Protein AF-A0A3A5JLR8-F1 (afdb_monomer_lite)

Foldseek 3Di:
DAFDDAPPDDPLLLLLLVVLVVVCVVVVHFDKDALVRSCVVVVHDSVVSLVSVVVCVLLVQKDQDDCVSDDVPDDSPRIITGDPLVVCRRVRNDDPVSVVSSRPPGDRPPDDD

pLDDT: mean 83.25, std 13.54, range [36.0, 95.12]

Radius of gyration: 13.81 Å; chains: 1; bounding box: 38×32×34 Å

Structure (mmCIF, N/CA/C/O backbone):
data_AF-A0A3A5JLR8-F1
#
_entry.id   AF-A0A3A5JLR8-F1
#
loop_
_atom_site.group_PDB
_atom_site.id
_atom_site.type_symbol
_atom_site.label_atom_id
_atom_site.label_alt_id
_atom_site.label_comp_id
_atom_site.label_asym_id
_atom_site.label_entity_id
_atom_site.label_seq_id
_atom_site.pdbx_PDB_ins_code
_atom_site.Cartn_x
_atom_site.Cartn_y
_atom_site.Cartn_z
_atom_site.occupancy
_atom_site.B_iso_or_equiv
_atom_site.auth_seq_id
_atom_site.auth_comp_id
_atom_site.auth_asym_id
_atom_site.auth_atom_id
_atom_site.pdbx_PDB_model_num
ATOM 1 N N . MET A 1 1 ? -9.526 -14.388 4.588 1.00 58.19 1 MET A N 1
ATOM 2 C CA . MET A 1 1 ? -10.606 -13.450 4.973 1.00 58.19 1 MET A CA 1
ATOM 3 C C . MET A 1 1 ? -10.564 -12.312 3.960 1.00 58.19 1 MET A C 1
ATOM 5 O O . MET A 1 1 ? -9.491 -12.098 3.418 1.00 58.19 1 MET A O 1
ATOM 9 N N . ALA A 1 2 ? -11.679 -11.672 3.600 1.00 69.56 2 ALA A N 1
ATOM 10 C CA . ALA A 1 2 ? -11.619 -10.506 2.707 1.00 69.56 2 ALA A CA 1
ATOM 11 C C . ALA A 1 2 ? -11.292 -9.247 3.532 1.00 69.56 2 ALA A C 1
ATOM 13 O O . ALA A 1 2 ? -11.745 -9.187 4.680 1.00 69.56 2 ALA A O 1
ATOM 14 N N . PRO A 1 3 ? -10.541 -8.271 2.986 1.00 79.75 3 PRO A N 1
ATOM 15 C CA . PRO A 1 3 ? -10.214 -7.047 3.707 1.00 79.75 3 PRO A CA 1
ATOM 16 C C . PRO A 1 3 ? -11.477 -6.256 4.065 1.00 79.75 3 PRO A C 1
ATOM 18 O O . PRO A 1 3 ? -12.503 -6.343 3.381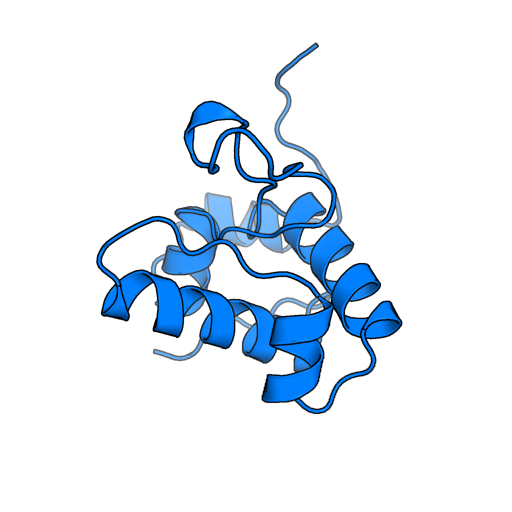 1.00 79.75 3 PRO A O 1
ATOM 21 N N . LEU A 1 4 ? -11.398 -5.478 5.147 1.00 79.56 4 LEU A N 1
ATOM 22 C CA . LEU A 1 4 ? -12.515 -4.656 5.607 1.00 79.56 4 LEU A CA 1
ATOM 23 C C . LEU A 1 4 ? -12.852 -3.573 4.564 1.00 79.56 4 LEU A C 1
ATOM 25 O O . LEU A 1 4 ? -11.939 -2.924 4.038 1.00 79.56 4 LEU A O 1
ATOM 29 N N . PRO A 1 5 ? -14.143 -3.350 4.258 1.00 82.81 5 PRO A N 1
ATOM 30 C CA . PRO A 1 5 ? -14.543 -2.274 3.363 1.00 82.81 5 PRO A CA 1
ATOM 31 C C . PRO A 1 5 ? -14.299 -0.923 4.046 1.00 82.81 5 PRO A C 1
ATOM 33 O O . PRO A 1 5 ? -14.836 -0.665 5.120 1.00 82.81 5 PRO A O 1
ATOM 36 N N . LEU A 1 6 ? -13.494 -0.069 3.413 1.00 87.94 6 LEU A N 1
ATOM 37 C CA . LEU A 1 6 ? -13.250 1.309 3.841 1.00 87.94 6 LEU A CA 1
ATOM 38 C C . LEU A 1 6 ? -13.909 2.264 2.844 1.00 87.94 6 LEU A C 1
ATOM 40 O O . LEU A 1 6 ? -13.716 2.121 1.639 1.00 87.94 6 LEU A O 1
ATOM 44 N N . ASP A 1 7 ? -14.649 3.257 3.336 1.00 87.50 7 ASP A N 1
ATOM 45 C CA . ASP A 1 7 ? -15.496 4.131 2.504 1.00 87.50 7 ASP A CA 1
ATOM 46 C C . ASP A 1 7 ? -14.722 4.948 1.456 1.00 87.50 7 ASP A C 1
ATOM 48 O O . ASP A 1 7 ? -15.270 5.341 0.425 1.00 87.50 7 ASP A O 1
ATOM 52 N N . TRP A 1 8 ? -13.441 5.220 1.708 1.00 89.00 8 TRP A N 1
ATOM 53 C CA . TRP A 1 8 ? -12.565 5.949 0.789 1.00 89.00 8 TRP A CA 1
ATOM 54 C C . TRP A 1 8 ? -11.827 5.032 -0.201 1.00 89.00 8 TRP A C 1
ATOM 56 O O . TRP A 1 8 ? -11.263 5.522 -1.192 1.00 89.00 8 TRP A O 1
ATOM 66 N N . MET A 1 9 ? -11.804 3.721 0.063 1.00 91.31 9 MET A N 1
ATOM 67 C CA . MET A 1 9 ? -11.115 2.757 -0.785 1.00 91.31 9 MET A CA 1
ATOM 68 C C . MET A 1 9 ? -11.941 2.421 -2.016 1.00 91.31 9 MET A C 1
ATOM 70 O O . MET A 1 9 ? -13.134 2.125 -1.980 1.00 91.31 9 MET A O 1
ATOM 74 N N . MET A 1 10 ? -11.247 2.415 -3.140 1.00 91.94 10 MET A N 1
ATOM 75 C CA . MET A 1 10 ? -11.749 1.968 -4.421 1.00 91.94 10 MET A CA 1
ATOM 76 C C . MET A 1 10 ? -11.360 0.504 -4.617 1.00 91.94 10 MET A C 1
ATOM 78 O O . MET A 1 10 ? -10.329 0.050 -4.124 1.00 91.94 10 MET A O 1
ATOM 82 N N . HIS A 1 11 ? -12.110 -0.222 -5.449 1.00 89.31 11 HIS A N 1
ATOM 83 C CA . HIS A 1 11 ? -11.725 -1.583 -5.849 1.00 89.31 11 HIS A CA 1
ATOM 84 C C . HIS A 1 11 ? -10.282 -1.644 -6.376 1.00 89.31 11 HIS A C 1
ATOM 86 O O . HIS A 1 11 ? -9.551 -2.580 -6.069 1.00 89.31 11 HIS A O 1
ATOM 92 N N . ALA A 1 12 ? -9.861 -0.620 -7.127 1.00 91.25 12 ALA A N 1
ATOM 93 C CA . ALA A 1 12 ? -8.507 -0.510 -7.657 1.00 91.25 12 ALA A CA 1
ATOM 94 C C . ALA A 1 12 ? -7.424 -0.544 -6.567 1.00 91.25 12 ALA A C 1
ATOM 96 O O . ALA A 1 12 ? -6.358 -1.099 -6.803 1.00 91.25 12 ALA A O 1
ATOM 97 N N . ASP A 1 13 ? -7.694 -0.003 -5.379 1.00 93.81 13 ASP A N 1
ATOM 98 C CA . ASP A 1 13 ? -6.722 0.037 -4.285 1.00 93.81 13 ASP A CA 1
ATOM 99 C C . ASP A 1 13 ? -6.436 -1.356 -3.740 1.00 93.81 13 ASP A C 1
ATOM 101 O O . ASP A 1 13 ? -5.283 -1.705 -3.514 1.00 93.81 13 ASP A O 1
ATOM 105 N N . ILE A 1 14 ? -7.482 -2.172 -3.598 1.00 92.19 14 ILE A N 1
ATOM 106 C CA . ILE A 1 14 ? -7.368 -3.563 -3.155 1.00 92.19 14 ILE A CA 1
ATOM 107 C C . ILE A 1 14 ? -6.547 -4.363 -4.173 1.00 92.19 14 ILE A C 1
ATOM 109 O O . ILE A 1 14 ? -5.673 -5.132 -3.788 1.00 92.19 14 ILE A O 1
ATOM 113 N N . TYR A 1 15 ? -6.776 -4.150 -5.475 1.00 91.25 15 TYR A N 1
ATOM 114 C CA . TYR A 1 15 ? -5.970 -4.780 -6.527 1.00 91.25 15 TYR A CA 1
ATOM 115 C C . TYR A 1 15 ? -4.503 -4.342 -6.489 1.00 91.25 15 TYR A C 1
ATOM 117 O O . TYR A 1 15 ? -3.622 -5.179 -6.656 1.00 91.25 15 TYR A O 1
ATOM 125 N N . ILE A 1 16 ? -4.234 -3.053 -6.265 1.00 92.88 16 ILE A N 1
ATOM 126 C CA . ILE A 1 16 ? -2.869 -2.526 -6.146 1.00 92.88 16 ILE A CA 1
ATOM 127 C C . ILE A 1 16 ? -2.161 -3.150 -4.936 1.00 92.88 16 ILE A C 1
ATOM 129 O O . ILE A 1 16 ? -1.044 -3.637 -5.086 1.00 92.88 16 ILE A O 1
ATOM 133 N N . LEU A 1 17 ? -2.810 -3.167 -3.766 1.00 93.06 17 LEU A N 1
ATOM 134 C CA . LEU A 1 17 ? -2.254 -3.736 -2.536 1.00 93.06 17 LEU A CA 1
ATOM 135 C C . LEU A 1 17 ? -1.988 -5.237 -2.672 1.00 93.06 17 LEU A C 1
ATOM 137 O O . LEU A 1 17 ? -0.873 -5.666 -2.399 1.00 93.06 17 LEU A O 1
ATOM 141 N N . ASN A 1 18 ? -2.973 -6.014 -3.140 1.00 91.44 18 ASN A N 1
ATOM 142 C CA . ASN A 1 18 ? -2.807 -7.454 -3.354 1.00 91.44 18 ASN A CA 1
ATOM 143 C C . ASN A 1 18 ? -1.654 -7.744 -4.310 1.00 91.44 18 ASN A C 1
ATOM 145 O O . ASN A 1 18 ? -0.842 -8.612 -4.031 1.00 91.44 18 ASN A O 1
ATOM 149 N N . HIS A 1 19 ? -1.547 -6.993 -5.408 1.00 90.94 19 HIS A N 1
ATOM 150 C CA . HIS A 1 19 ? -0.482 -7.225 -6.372 1.00 90.94 19 HIS A CA 1
ATOM 151 C C . HIS A 1 19 ? 0.906 -6.965 -5.771 1.00 90.94 19 HIS A C 1
ATOM 153 O O . HIS A 1 19 ? 1.816 -7.754 -5.989 1.00 90.94 19 HIS A O 1
ATOM 159 N N . ILE A 1 20 ? 1.080 -5.895 -4.989 1.00 89.81 20 ILE A N 1
ATOM 160 C CA . ILE A 1 20 ? 2.361 -5.641 -4.311 1.00 89.81 20 ILE A CA 1
ATOM 161 C C . ILE A 1 20 ? 2.649 -6.750 -3.284 1.00 89.81 20 ILE A C 1
ATOM 163 O O . ILE A 1 20 ? 3.753 -7.285 -3.281 1.00 89.81 20 ILE A O 1
ATOM 167 N N . ALA A 1 21 ? 1.658 -7.139 -2.472 1.00 89.06 21 ALA A N 1
ATOM 168 C CA . ALA A 1 21 ? 1.802 -8.171 -1.441 1.00 89.06 21 ALA A CA 1
ATOM 169 C C . ALA A 1 21 ? 2.147 -9.557 -2.010 1.00 89.06 21 ALA A C 1
ATOM 171 O O . ALA A 1 21 ? 3.029 -10.233 -1.494 1.00 89.06 21 ALA A O 1
ATOM 172 N N . GLU A 1 22 ? 1.485 -9.967 -3.096 1.00 86.69 22 GLU A N 1
ATOM 173 C CA . GLU A 1 22 ? 1.757 -11.241 -3.771 1.00 86.69 22 GLU A CA 1
ATOM 174 C C . GLU A 1 22 ? 3.212 -11.324 -4.237 1.00 86.69 22 GLU A C 1
ATOM 176 O O . GLU A 1 22 ? 3.844 -12.370 -4.118 1.00 86.69 22 GLU A O 1
ATOM 181 N N . HIS A 1 23 ? 3.762 -10.226 -4.758 1.00 80.06 23 HIS A N 1
ATOM 182 C CA . HIS A 1 23 ? 5.158 -10.204 -5.171 1.00 80.06 23 HIS A CA 1
ATOM 183 C C . HIS A 1 23 ? 6.126 -10.195 -3.976 1.00 80.06 23 HIS A C 1
ATOM 185 O O . HIS A 1 23 ? 7.132 -10.902 -4.027 1.00 80.06 23 HIS A O 1
ATOM 191 N N . ASP A 1 24 ? 5.796 -9.465 -2.907 1.00 78.88 24 ASP A N 1
ATOM 192 C CA . ASP A 1 24 ? 6.552 -9.405 -1.645 1.00 78.88 24 ASP A CA 1
ATOM 193 C C . ASP A 1 24 ? 6.754 -10.798 -1.013 1.00 78.88 24 ASP A C 1
ATOM 195 O O . ASP A 1 24 ? 7.872 -11.206 -0.691 1.00 78.88 24 ASP A O 1
ATOM 199 N N . GLU A 1 25 ? 5.680 -11.591 -0.926 1.00 66.62 25 GLU A N 1
ATOM 200 C CA . GLU A 1 25 ? 5.714 -12.944 -0.355 1.00 66.62 25 GLU A CA 1
ATOM 201 C C . GLU A 1 25 ? 6.504 -13.946 -1.215 1.00 66.62 25 GLU A C 1
ATOM 203 O O . GLU A 1 25 ? 7.148 -14.859 -0.686 1.00 66.62 25 GLU A O 1
ATOM 208 N N . ILE A 1 26 ? 6.452 -13.800 -2.544 1.00 60.38 26 ILE A N 1
ATOM 209 C CA . ILE A 1 26 ? 7.094 -14.727 -3.486 1.00 60.38 26 ILE A CA 1
ATOM 210 C C . ILE A 1 26 ? 8.614 -14.537 -3.508 1.00 60.38 26 ILE A C 1
ATOM 212 O O . ILE A 1 26 ? 9.347 -15.526 -3.581 1.00 60.38 26 ILE A O 1
ATOM 216 N N . GLU A 1 27 ? 9.096 -13.295 -3.452 1.00 62.16 27 GLU A N 1
ATOM 217 C CA . GLU A 1 27 ? 10.525 -12.993 -3.605 1.00 62.16 27 GLU A CA 1
ATOM 218 C C . GLU A 1 27 ? 11.296 -12.909 -2.273 1.00 62.16 27 GLU A C 1
ATOM 220 O O . GLU A 1 27 ? 12.514 -12.742 -2.292 1.00 62.16 27 GLU A O 1
ATOM 225 N N . GLN A 1 28 ? 10.631 -13.131 -1.128 1.00 57.75 28 GLN A N 1
ATOM 226 C CA . GLN A 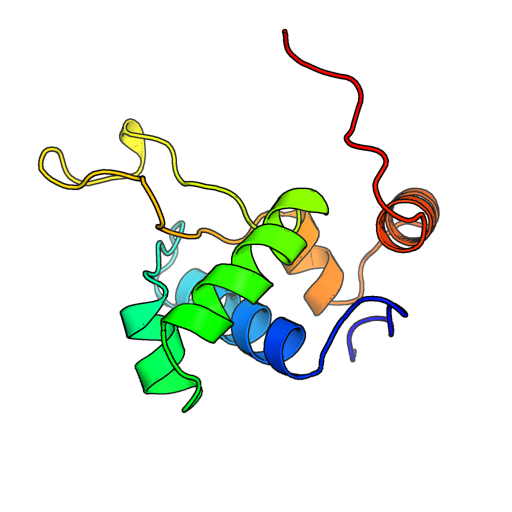1 28 ? 11.236 -13.123 0.218 1.00 57.75 28 GLN A CA 1
ATOM 227 C C . GLN A 1 28 ? 12.028 -11.836 0.528 1.00 57.75 28 GLN A C 1
ATOM 229 O O . GLN A 1 28 ? 13.111 -11.888 1.118 1.00 57.75 28 GLN A O 1
ATOM 234 N N . GLY A 1 29 ? 11.488 -10.682 0.141 1.00 57.38 29 GLY A N 1
ATOM 235 C CA . GLY A 1 29 ? 12.056 -9.363 0.418 1.00 57.38 29 GLY A CA 1
ATOM 236 C C . GLY A 1 29 ? 11.093 -8.249 0.017 1.00 57.38 29 GLY A C 1
ATOM 237 O O . GLY A 1 29 ? 10.188 -8.512 -0.770 1.00 57.38 29 GLY A O 1
ATOM 238 N N . ASP A 1 30 ? 11.314 -7.038 0.549 1.00 64.31 30 ASP A N 1
ATOM 239 C CA . ASP A 1 30 ? 10.509 -5.838 0.277 1.00 64.31 30 ASP A CA 1
ATOM 240 C C . ASP A 1 30 ? 10.432 -5.573 -1.233 1.00 64.31 30 ASP A C 1
ATOM 242 O O . ASP A 1 30 ? 11.338 -4.989 -1.839 1.00 64.31 30 ASP A O 1
ATOM 246 N N . ILE A 1 31 ? 9.353 -6.027 -1.871 1.00 72.31 31 ILE A N 1
ATOM 247 C CA . ILE A 1 31 ? 9.185 -5.832 -3.305 1.00 72.31 31 ILE A CA 1
ATOM 248 C C . ILE A 1 31 ? 8.737 -4.410 -3.577 1.00 72.31 31 ILE A C 1
ATOM 250 O O . ILE A 1 31 ? 7.658 -3.943 -3.204 1.00 72.31 31 ILE A O 1
ATOM 254 N N . ILE A 1 32 ? 9.587 -3.746 -4.345 1.00 79.94 32 ILE A N 1
ATOM 255 C CA . ILE A 1 32 ? 9.426 -2.364 -4.726 1.00 79.94 32 ILE A CA 1
ATOM 256 C C . ILE A 1 32 ? 8.890 -2.299 -6.156 1.00 79.94 32 ILE A C 1
ATOM 258 O O . ILE A 1 32 ? 9.598 -2.576 -7.127 1.00 79.94 32 ILE A O 1
ATOM 262 N N . LEU A 1 33 ? 7.632 -1.879 -6.309 1.00 84.81 33 LEU A N 1
ATOM 263 C CA . LEU A 1 33 ? 6.990 -1.760 -7.620 1.00 84.81 33 LEU A CA 1
ATOM 264 C C . LEU A 1 33 ? 6.796 -0.309 -8.053 1.00 84.81 33 LEU A C 1
ATOM 266 O O . LEU A 1 33 ? 6.492 0.591 -7.270 1.00 84.81 33 LEU A O 1
ATOM 270 N N . SER A 1 34 ? 6.905 -0.090 -9.364 1.00 87.50 34 SER A N 1
ATOM 271 C CA . SER A 1 34 ? 6.561 1.185 -9.990 1.00 87.50 34 SER A CA 1
ATOM 272 C C . SER A 1 34 ? 5.079 1.222 -10.406 1.00 87.50 34 SER A C 1
ATOM 274 O O . SER A 1 34 ? 4.513 0.188 -10.771 1.00 87.50 3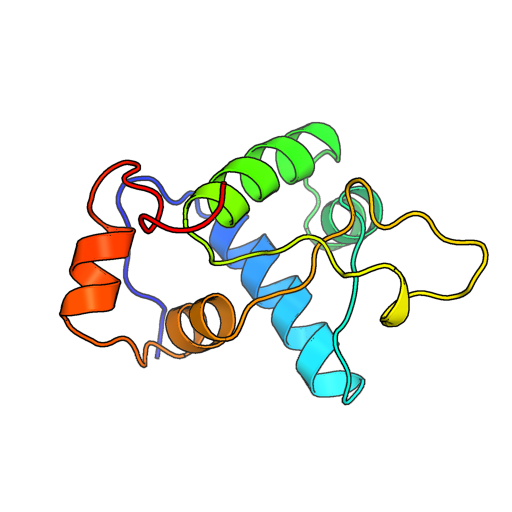4 SER A O 1
ATOM 276 N N . PRO A 1 35 ? 4.439 2.406 -10.500 1.00 88.69 35 PRO A N 1
ATOM 277 C CA . PRO A 1 35 ? 3.065 2.530 -10.992 1.00 88.69 35 PRO A CA 1
ATOM 278 C C . PRO A 1 35 ? 2.896 2.045 -12.433 1.00 88.69 35 PRO A C 1
ATOM 280 O O . PRO A 1 35 ? 1.788 1.730 -12.858 1.00 88.69 35 PRO A O 1
ATOM 283 N N . GLN A 1 36 ? 3.985 2.017 -13.207 1.00 89.25 36 GLN A N 1
ATOM 284 C CA . GLN A 1 36 ? 3.979 1.474 -14.560 1.00 89.25 36 GLN A CA 1
ATOM 285 C C . GLN A 1 36 ? 3.878 -0.052 -14.538 1.00 89.25 36 GLN A C 1
ATOM 287 O O . GLN A 1 36 ? 3.059 -0.599 -15.273 1.00 89.25 36 GLN A O 1
ATOM 292 N N . THR A 1 37 ? 4.654 -0.716 -13.679 1.00 89.12 37 THR A N 1
ATOM 293 C CA . THR A 1 37 ? 4.610 -2.174 -13.492 1.00 89.12 37 THR A CA 1
ATOM 294 C C . THR A 1 37 ? 3.225 -2.609 -13.023 1.00 89.12 37 THR A C 1
ATOM 296 O O . THR A 1 37 ? 2.586 -3.439 -13.663 1.00 89.12 37 THR A O 1
ATOM 299 N N . ILE A 1 38 ? 2.702 -1.951 -11.985 1.00 88.31 38 ILE A N 1
ATOM 300 C CA . ILE A 1 38 ? 1.369 -2.247 -11.450 1.00 88.31 38 ILE A CA 1
ATOM 301 C C . ILE A 1 38 ? 0.279 -1.952 -12.485 1.00 88.31 38 ILE A C 1
ATOM 303 O O . ILE A 1 38 ? -0.651 -2.737 -12.647 1.00 88.31 38 ILE A O 1
ATOM 307 N N . GLY A 1 39 ? 0.378 -0.842 -13.222 1.00 89.69 39 GLY A N 1
ATOM 308 C CA . GLY A 1 39 ? -0.582 -0.516 -14.279 1.00 89.69 39 GLY A CA 1
ATOM 309 C C . GLY A 1 39 ? -0.621 -1.564 -15.394 1.00 89.69 39 GLY A C 1
ATOM 310 O O . GLY A 1 39 ? -1.698 -1.904 -15.879 1.00 89.69 39 GLY A O 1
ATOM 311 N N . ALA A 1 40 ? 0.535 -2.125 -15.761 1.00 89.38 40 ALA A N 1
ATOM 312 C CA . ALA A 1 40 ? 0.616 -3.205 -16.742 1.00 89.38 40 ALA A CA 1
ATO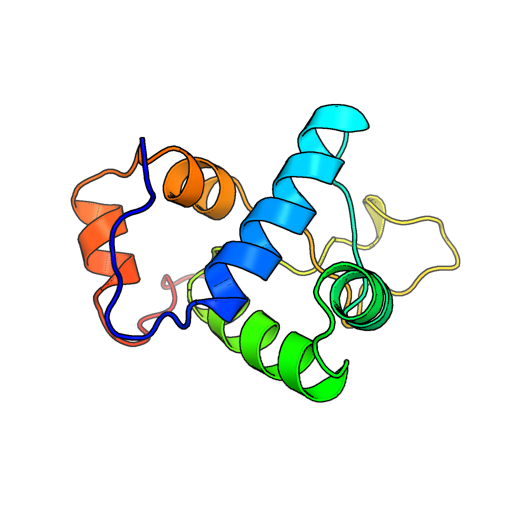M 313 C C . ALA A 1 40 ? -0.057 -4.498 -16.248 1.00 89.38 40 ALA A C 1
ATOM 315 O O . ALA A 1 40 ? -0.735 -5.156 -17.034 1.00 89.38 40 ALA A O 1
ATOM 316 N N . ALA A 1 41 ? 0.083 -4.831 -14.962 1.00 86.06 41 ALA A N 1
ATOM 317 C CA . ALA A 1 41 ? -0.524 -6.024 -14.370 1.00 86.06 41 ALA A CA 1
ATOM 318 C C . ALA A 1 41 ? -2.035 -5.876 -14.112 1.00 86.06 41 ALA A C 1
ATOM 320 O O . ALA A 1 41 ? -2.811 -6.795 -14.353 1.00 86.06 41 ALA A O 1
ATOM 321 N N . THR A 1 42 ? -2.467 -4.701 -13.652 1.00 85.56 42 THR A N 1
ATOM 322 C CA . THR A 1 42 ? -3.863 -4.427 -13.259 1.00 85.56 42 THR A CA 1
ATOM 323 C C . THR A 1 42 ? -4.738 -3.918 -14.409 1.00 85.56 42 THR A C 1
ATOM 325 O O . THR A 1 42 ? -5.957 -3.831 -14.273 1.00 85.56 42 THR A O 1
ATOM 328 N N . GLY A 1 43 ? -4.141 -3.537 -15.543 1.00 89.31 43 GLY A N 1
ATOM 329 C CA . GLY A 1 43 ? -4.838 -2.900 -16.665 1.00 89.31 43 GLY A CA 1
ATOM 330 C C . GLY A 1 43 ? -5.189 -1.424 -16.432 1.00 89.31 43 GLY A C 1
ATOM 331 O O . GLY A 1 43 ? -5.795 -0.783 -17.297 1.00 89.31 43 GLY A O 1
ATOM 332 N N . TYR A 1 44 ? -4.805 -0.851 -15.289 1.00 91.69 44 TYR A N 1
ATOM 333 C CA . TYR A 1 44 ? -5.012 0.561 -14.994 1.00 91.69 44 TYR A CA 1
ATOM 334 C C . TYR A 1 44 ? -3.956 1.455 -15.647 1.00 91.69 44 TYR A C 1
ATOM 336 O O . TYR A 1 44 ? -2.792 1.102 -15.832 1.00 91.69 44 TYR A O 1
ATOM 344 N N . ARG A 1 45 ? -4.343 2.698 -15.953 1.00 94.00 45 ARG A N 1
ATOM 345 C CA . ARG A 1 45 ? -3.387 3.708 -16.423 1.00 94.00 45 ARG A CA 1
ATOM 346 C C . ARG A 1 45 ? -2.399 4.042 -15.307 1.00 94.00 45 ARG A C 1
ATOM 348 O O . ARG A 1 45 ? -2.817 4.304 -14.183 1.00 94.00 45 ARG A O 1
ATOM 355 N N . ARG A 1 46 ? -1.113 4.181 -15.648 1.00 93.94 46 ARG A N 1
ATOM 356 C CA . ARG A 1 46 ? -0.045 4.606 -14.719 1.00 93.94 46 ARG A CA 1
ATOM 357 C C . ARG A 1 46 ? -0.443 5.814 -13.861 1.00 93.94 46 ARG A C 1
ATOM 359 O O . ARG A 1 46 ? -0.183 5.824 -12.665 1.00 93.94 46 ARG A O 1
ATOM 366 N N . SER A 1 47 ? -1.045 6.843 -14.465 1.00 93.75 47 SER A N 1
ATOM 367 C CA . SER A 1 47 ? -1.448 8.061 -13.748 1.00 93.75 47 SER A CA 1
ATOM 368 C C . SER A 1 47 ? -2.505 7.787 -12.679 1.00 93.75 47 SER A C 1
ATOM 370 O O . SER A 1 47 ? -2.436 8.376 -11.608 1.00 93.75 47 SER A O 1
ATOM 372 N N . TYR A 1 48 ? -3.434 6.873 -12.963 1.00 94.44 48 TYR A N 1
ATOM 373 C CA . TYR A 1 48 ? -4.474 6.462 -12.027 1.00 94.44 48 TYR A CA 1
ATOM 374 C C . TYR A 1 48 ? -3.891 5.620 -10.889 1.00 94.44 48 TYR A C 1
ATOM 376 O O . TYR A 1 48 ? -4.165 5.894 -9.728 1.00 94.44 48 TYR A O 1
ATOM 384 N N . VAL A 1 49 ? -2.998 4.674 -11.199 1.00 94.19 49 VAL A N 1
ATOM 385 C CA . VAL A 1 49 ? -2.271 3.911 -10.170 1.00 94.19 49 VAL A CA 1
ATOM 386 C C . VAL A 1 49 ? -1.478 4.846 -9.258 1.00 94.19 49 VAL A C 1
ATOM 388 O O . VAL A 1 49 ? -1.549 4.723 -8.044 1.00 94.19 49 VAL A O 1
ATOM 391 N N . ALA A 1 50 ? -0.766 5.825 -9.822 1.00 93.19 50 ALA A N 1
ATOM 392 C CA . ALA A 1 50 ? -0.001 6.791 -9.036 1.00 93.19 50 ALA A CA 1
ATOM 393 C C . ALA A 1 50 ? -0.891 7.682 -8.152 1.00 93.19 50 ALA A C 1
ATOM 395 O O . ALA A 1 50 ? -0.481 8.067 -7.063 1.00 93.19 50 ALA A O 1
ATOM 396 N N . GLU A 1 51 ? -2.092 8.035 -8.610 1.00 94.56 51 GLU A N 1
ATOM 397 C CA . GLU A 1 51 ? -3.079 8.759 -7.806 1.00 94.56 51 GLU A CA 1
ATOM 398 C C . GLU A 1 51 ? -3.563 7.913 -6.626 1.00 94.56 51 GLU A C 1
ATOM 400 O O . GLU A 1 51 ? -3.478 8.355 -5.483 1.00 94.56 51 GLU A O 1
ATOM 405 N N . ARG A 1 52 ? -3.984 6.675 -6.892 1.00 95.12 52 ARG A N 1
ATOM 406 C CA . ARG A 1 52 ? -4.447 5.739 -5.862 1.00 95.12 52 ARG A CA 1
ATOM 407 C C . ARG A 1 52 ? -3.361 5.385 -4.851 1.00 95.12 52 ARG A C 1
ATOM 409 O O . ARG A 1 52 ? -3.606 5.400 -3.650 1.00 95.12 52 ARG A O 1
ATOM 416 N N . ALA A 1 53 ? -2.132 5.184 -5.316 1.00 92.94 53 ALA A N 1
ATOM 417 C CA . ALA A 1 53 ? -0.983 4.933 -4.459 1.00 92.94 53 ALA A CA 1
ATOM 418 C C . ALA A 1 53 ? -0.697 6.080 -3.481 1.00 92.94 53 ALA A C 1
ATOM 420 O O . ALA A 1 53 ? -0.274 5.825 -2.359 1.00 92.94 53 ALA A O 1
ATOM 421 N N . ARG A 1 54 ? -0.931 7.343 -3.870 1.00 92.25 54 ARG A N 1
ATOM 422 C CA . ARG A 1 54 ? -0.793 8.477 -2.938 1.00 92.25 54 ARG A CA 1
ATOM 423 C C . ARG A 1 54 ? -1.819 8.415 -1.818 1.00 92.25 54 ARG A C 1
ATOM 425 O O . ARG A 1 54 ? -1.465 8.695 -0.679 1.00 92.25 54 ARG A O 1
ATOM 432 N N . GLU A 1 55 ? -3.055 8.037 -2.132 1.00 93.12 55 GLU A N 1
ATOM 433 C CA . GLU A 1 55 ? -4.086 7.867 -1.107 1.00 93.12 55 GLU A CA 1
ATOM 434 C C . GLU A 1 55 ? -3.720 6.707 -0.172 1.00 93.12 55 GLU A C 1
ATOM 436 O O . GLU A 1 55 ? -3.679 6.884 1.039 1.00 93.12 55 GLU A O 1
ATOM 441 N N . LEU A 1 56 ? -3.314 5.558 -0.717 1.00 93.50 56 LEU A N 1
ATOM 442 C CA . LEU A 1 56 ? -2.833 4.420 0.076 1.00 93.50 56 LEU A CA 1
ATOM 443 C C . LEU A 1 56 ? -1.641 4.775 0.987 1.00 93.50 56 LEU A C 1
ATOM 445 O O . LEU A 1 56 ? -1.605 4.355 2.143 1.00 93.50 56 LEU A O 1
ATOM 449 N N . LYS A 1 57 ? -0.691 5.583 0.494 1.00 92.69 57 LYS A N 1
ATOM 450 C CA . LYS A 1 57 ? 0.437 6.106 1.287 1.00 92.69 57 LYS A CA 1
ATOM 451 C C . LYS A 1 57 ? -0.028 7.024 2.416 1.00 92.69 57 LYS A C 1
ATOM 453 O O . LYS A 1 57 ? 0.459 6.909 3.534 1.00 92.69 57 LYS A O 1
ATOM 458 N N . LYS A 1 58 ? -1.002 7.900 2.156 1.00 91.75 58 LYS A N 1
ATOM 459 C CA . LYS A 1 58 ? -1.574 8.806 3.166 1.00 91.75 58 LYS A CA 1
ATOM 460 C C . LYS A 1 58 ? -2.177 8.050 4.355 1.00 91.75 58 LYS A C 1
ATOM 462 O O . LYS A 1 58 ? -2.108 8.537 5.479 1.00 91.75 58 LYS A O 1
ATOM 467 N N . HIS A 1 59 ? -2.722 6.861 4.110 1.00 91.94 59 HIS A N 1
ATOM 468 C CA . HIS A 1 59 ? -3.269 5.976 5.144 1.00 91.94 59 HIS A CA 1
ATOM 469 C C . HIS A 1 59 ? -2.246 4.980 5.712 1.00 91.94 59 HIS A C 1
ATOM 471 O O . HIS A 1 59 ? -2.584 4.169 6.569 1.00 91.94 59 HIS A O 1
ATOM 477 N N . GLY A 1 60 ? -0.985 5.043 5.275 1.00 92.69 60 GLY A N 1
ATOM 478 C CA . GLY A 1 60 ? 0.099 4.198 5.779 1.00 92.69 60 GLY A CA 1
ATOM 479 C C . GLY A 1 60 ? 0.055 2.743 5.308 1.00 92.69 60 GLY A C 1
ATOM 480 O O . GLY A 1 60 ? 0.757 1.910 5.875 1.00 92.69 60 GLY A O 1
ATOM 481 N N . LEU A 1 61 ? -0.748 2.418 4.290 1.00 93.75 61 LEU A N 1
ATOM 482 C CA . LEU A 1 61 ? -0.828 1.067 3.711 1.00 93.75 61 LEU A CA 1
ATOM 483 C C . LEU A 1 61 ? 0.303 0.796 2.710 1.00 93.75 61 LEU A C 1
ATOM 485 O O . LEU A 1 61 ? 0.686 -0.351 2.494 1.00 93.75 61 LEU A O 1
ATOM 489 N N . LEU A 1 62 ? 0.845 1.861 2.118 1.00 93.75 62 LEU A N 1
ATOM 490 C CA . LEU A 1 62 ? 2.033 1.841 1.271 1.00 93.75 62 LEU A CA 1
ATOM 491 C C . LEU A 1 62 ? 3.071 2.826 1.809 1.00 93.75 62 LEU A C 1
ATOM 493 O O . LEU A 1 62 ? 2.719 3.821 2.443 1.00 93.75 62 LEU A O 1
ATOM 497 N N . ARG A 1 63 ? 4.338 2.591 1.478 1.00 92.44 63 ARG A N 1
ATOM 498 C CA . ARG A 1 63 ? 5.453 3.509 1.737 1.00 92.44 63 ARG A CA 1
ATOM 499 C C . ARG A 1 63 ? 6.298 3.717 0.485 1.00 92.44 63 AR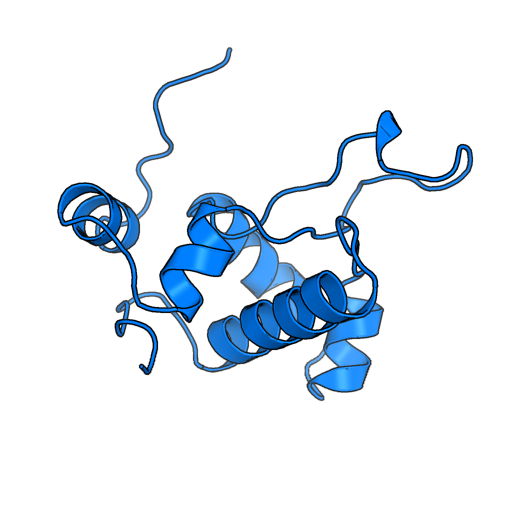G A C 1
ATOM 501 O O . ARG A 1 63 ? 6.169 2.985 -0.500 1.00 92.44 63 ARG A O 1
ATOM 508 N N . GLU A 1 64 ? 7.104 4.772 0.495 1.00 89.69 64 GLU A N 1
ATOM 509 C CA . GLU A 1 64 ? 8.272 4.822 -0.388 1.00 89.69 64 GLU A CA 1
ATOM 510 C C . GLU A 1 64 ? 9.367 3.974 0.256 1.00 89.69 64 GLU A C 1
ATOM 512 O O . GLU A 1 64 ? 9.480 4.007 1.482 1.00 89.69 64 GLU A O 1
ATOM 517 N N . PRO A 1 65 ? 10.084 3.163 -0.530 1.00 86.38 65 PRO A N 1
ATOM 518 C CA . PRO A 1 65 ? 11.250 2.469 -0.012 1.00 86.38 65 PRO A CA 1
ATOM 519 C C . PRO A 1 65 ? 12.358 3.464 0.324 1.00 86.38 65 PRO A C 1
ATOM 521 O O . PRO A 1 65 ? 12.427 4.544 -0.272 1.00 86.38 65 PRO A O 1
ATOM 524 N N . ASP A 1 66 ? 13.222 3.071 1.243 1.00 84.62 66 ASP A N 1
ATOM 525 C CA . ASP A 1 66 ? 14.420 3.818 1.591 1.00 84.62 66 ASP A CA 1
ATOM 526 C C . ASP A 1 66 ? 15.541 3.559 0.564 1.00 84.62 66 ASP A C 1
ATOM 528 O O . ASP A 1 66 ? 15.515 2.591 -0.205 1.00 84.62 66 ASP A O 1
ATOM 532 N N . ASP A 1 67 ? 16.528 4.459 0.501 1.00 80.06 67 ASP A N 1
ATOM 533 C CA . ASP A 1 67 ? 17.635 4.361 -0.465 1.00 80.06 67 ASP A CA 1
ATOM 534 C C . ASP A 1 67 ? 18.488 3.090 -0.255 1.00 80.06 67 ASP A C 1
ATOM 536 O O . ASP A 1 67 ? 19.094 2.590 -1.202 1.00 80.06 67 ASP A O 1
ATOM 540 N N . ASP A 1 68 ? 18.550 2.557 0.969 1.00 82.19 68 ASP A N 1
ATOM 541 C CA . ASP A 1 68 ? 19.297 1.346 1.333 1.00 82.19 68 ASP A CA 1
ATOM 542 C C . ASP A 1 68 ? 18.575 0.038 0.972 1.00 82.19 68 ASP A C 1
ATOM 544 O O . ASP A 1 68 ? 19.215 -1.013 0.890 1.00 82.19 68 ASP A O 1
ATOM 548 N N . GLU A 1 69 ? 17.276 0.103 0.677 1.00 79.38 69 GLU A N 1
ATOM 549 C CA . GLU A 1 69 ? 16.478 -1.014 0.151 1.00 79.38 69 GLU A CA 1
ATOM 550 C C . GLU A 1 69 ? 16.586 -1.134 -1.378 1.00 79.38 69 GLU A C 1
ATOM 552 O O . GLU A 1 69 ? 16.078 -2.078 -1.989 1.00 79.38 69 GLU A O 1
ATOM 557 N N . LEU A 1 70 ? 17.254 -0.169 -2.016 1.00 78.75 70 LEU A N 1
ATOM 558 C CA . LEU A 1 70 ? 17.350 -0.045 -3.461 1.00 78.75 70 LEU A CA 1
ATOM 559 C C . LEU A 1 70 ? 18.768 -0.282 -3.991 1.00 78.75 70 LEU A C 1
ATOM 561 O O . LEU A 1 70 ? 19.767 0.028 -3.339 1.00 78.75 70 LEU A O 1
ATOM 565 N N . PRO A 1 71 ? 18.898 -0.778 -5.236 1.00 78.44 71 PRO A N 1
ATOM 566 C CA . PRO A 1 71 ? 20.172 -0.739 -5.941 1.00 78.44 71 PRO A CA 1
ATOM 567 C C . PRO A 1 71 ? 20.678 0.705 -6.086 1.00 78.44 71 PRO A C 1
ATOM 569 O O . PRO A 1 71 ? 19.891 1.610 -6.350 1.00 78.44 71 PRO A O 1
ATOM 572 N N . THR A 1 72 ? 21.999 0.904 -6.018 1.00 76.88 72 THR A N 1
ATOM 573 C CA . THR A 1 72 ? 22.680 2.220 -5.950 1.00 76.88 72 THR A CA 1
ATOM 574 C C . THR A 1 72 ? 22.296 3.231 -7.045 1.00 76.88 72 THR A C 1
ATOM 576 O O . THR A 1 72 ? 22.463 4.432 -6.852 1.00 76.88 72 THR A O 1
ATOM 579 N N . ASP A 1 73 ? 21.758 2.772 -8.177 1.00 78.44 73 ASP A N 1
ATOM 580 C CA . ASP A 1 73 ? 21.383 3.610 -9.324 1.00 78.44 73 ASP A CA 1
ATOM 581 C C . ASP A 1 73 ? 19.859 3.801 -9.487 1.00 78.44 73 ASP A C 1
ATOM 583 O O . ASP A 1 73 ? 19.395 4.304 -10.515 1.00 78.44 73 ASP A O 1
ATOM 587 N N . VAL A 1 74 ? 19.055 3.390 -8.502 1.00 77.06 74 VAL A N 1
ATOM 588 C CA . VAL A 1 74 ? 17.591 3.489 -8.536 1.00 77.06 74 VAL A CA 1
ATOM 589 C C . VAL A 1 74 ? 17.120 4.532 -7.529 1.00 77.06 74 VAL A C 1
ATOM 591 O O . VAL A 1 74 ? 17.426 4.456 -6.350 1.00 77.06 74 VAL A O 1
ATOM 594 N N . SER A 1 75 ? 16.333 5.506 -7.990 1.00 78.50 75 SER A N 1
ATOM 595 C CA . SER A 1 75 ? 15.694 6.466 -7.088 1.00 78.50 75 SER A CA 1
ATOM 596 C C . SER A 1 75 ? 14.416 5.865 -6.485 1.00 78.50 75 SER A C 1
ATOM 598 O O . SER A 1 75 ? 13.590 5.361 -7.254 1.00 78.50 75 SER A O 1
ATOM 600 N N . PRO A 1 76 ? 14.177 6.005 -5.166 1.00 79.19 76 PRO A N 1
ATOM 601 C CA . PRO A 1 76 ? 12.948 5.538 -4.509 1.00 79.19 76 PRO A CA 1
ATOM 602 C C . PRO A 1 76 ? 11.702 6.283 -4.969 1.00 79.19 76 PRO A C 1
ATOM 604 O O . PRO A 1 76 ? 10.568 5.828 -4.792 1.00 79.19 76 PRO A O 1
ATOM 607 N N . ARG A 1 77 ? 11.892 7.448 -5.592 1.00 77.88 77 ARG A N 1
ATOM 608 C CA . ARG A 1 77 ? 10.813 8.376 -5.875 1.00 77.88 77 ARG A CA 1
ATOM 609 C C . ARG A 1 77 ? 9.769 7.760 -6.798 1.00 77.88 77 ARG A C 1
ATOM 611 O O . ARG A 1 77 ? 10.000 7.509 -7.982 1.00 77.88 77 ARG A O 1
ATOM 618 N N . GLY A 1 78 ? 8.557 7.639 -6.267 1.00 77.56 78 GLY A N 1
ATOM 619 C CA . GLY A 1 78 ? 7.422 7.088 -6.996 1.00 77.56 78 GLY A CA 1
ATOM 620 C C . GLY A 1 78 ? 7.405 5.565 -7.065 1.00 77.56 78 GLY A C 1
ATOM 621 O O . GLY A 1 78 ? 6.503 5.038 -7.712 1.00 77.56 78 GLY A O 1
ATOM 622 N N . LEU A 1 79 ? 8.332 4.878 -6.400 1.00 86.62 79 LEU A N 1
ATOM 623 C CA . LEU A 1 79 ? 8.214 3.459 -6.112 1.00 86.62 79 LEU A CA 1
ATOM 624 C C . LEU A 1 79 ? 7.303 3.235 -4.895 1.00 86.62 79 LEU A C 1
ATOM 626 O O . LEU A 1 79 ? 6.924 4.176 -4.181 1.00 86.62 79 LEU A O 1
ATOM 630 N N . MET A 1 80 ? 6.850 1.997 -4.732 1.00 88.81 80 MET A N 1
ATOM 631 C CA . MET A 1 80 ? 5.902 1.603 -3.698 1.00 88.81 80 MET A CA 1
ATOM 632 C C . MET A 1 80 ? 6.323 0.265 -3.116 1.00 88.81 80 MET A C 1
ATOM 634 O O . MET A 1 80 ? 6.468 -0.698 -3.867 1.00 88.81 80 MET A O 1
ATOM 638 N N . ALA A 1 81 ? 6.444 0.233 -1.796 1.00 90.94 81 ALA A N 1
ATOM 639 C CA . ALA A 1 81 ? 6.506 -0.984 -1.005 1.00 90.94 81 ALA A CA 1
ATOM 640 C C . ALA A 1 81 ? 5.254 -1.055 -0.124 1.00 90.94 81 ALA A C 1
ATOM 642 O O . ALA A 1 81 ? 4.697 -0.018 0.273 1.00 90.94 81 ALA A O 1
ATOM 643 N N . ILE A 1 82 ? 4.786 -2.267 0.152 1.00 93.19 82 ILE A N 1
ATOM 644 C CA . ILE A 1 82 ? 3.692 -2.483 1.097 1.00 93.19 82 ILE A CA 1
ATOM 645 C C . ILE A 1 82 ? 4.216 -2.359 2.531 1.00 93.19 82 ILE A C 1
ATOM 647 O O . ILE A 1 82 ? 5.370 -2.657 2.816 1.00 93.19 82 ILE A O 1
ATOM 651 N N . THR A 1 83 ? 3.392 -1.846 3.443 1.00 92.81 83 THR A N 1
ATOM 652 C CA . THR A 1 83 ? 3.751 -1.776 4.867 1.00 92.81 83 THR A CA 1
ATOM 653 C C . THR A 1 83 ? 3.218 -2.992 5.621 1.00 92.81 83 THR A C 1
ATOM 655 O O . THR A 1 83 ? 2.301 -3.674 5.162 1.00 92.81 83 THR A O 1
ATOM 658 N N . ASN A 1 84 ? 3.690 -3.199 6.852 1.00 91.94 84 ASN A N 1
ATOM 659 C CA . ASN A 1 84 ? 3.085 -4.178 7.764 1.00 91.94 84 ASN A CA 1
ATOM 660 C C . ASN A 1 84 ? 1.583 -3.926 7.980 1.00 91.94 84 ASN A C 1
ATOM 662 O O . ASN A 1 84 ? 0.806 -4.872 8.087 1.00 91.94 84 ASN A O 1
ATOM 666 N N . LEU A 1 85 ? 1.160 -2.656 8.018 1.00 93.25 85 LEU A N 1
ATOM 667 C CA . LEU A 1 85 ? -0.256 -2.300 8.109 1.00 93.25 85 LEU A CA 1
ATOM 668 C C . LEU A 1 85 ? -1.013 -2.691 6.832 1.00 93.25 85 LEU A C 1
ATOM 670 O O . LEU A 1 85 ? -2.127 -3.193 6.924 1.00 93.25 85 LEU A O 1
ATOM 674 N N . GLY A 1 86 ? -0.405 -2.512 5.655 1.00 93.69 86 GLY A N 1
ATOM 675 C CA . GLY A 1 86 ? -0.947 -2.969 4.373 1.00 93.69 86 GLY A CA 1
ATOM 676 C C . GLY A 1 86 ? -1.172 -4.481 4.339 1.00 93.69 86 GLY A C 1
ATOM 677 O O . GLY A 1 86 ? -2.275 -4.929 4.023 1.00 93.69 86 GLY A O 1
ATOM 678 N N . HIS A 1 87 ? -0.169 -5.261 4.748 1.00 92.88 87 HIS A N 1
ATOM 679 C CA . HIS A 1 87 ? -0.270 -6.721 4.868 1.00 92.88 87 HIS A CA 1
ATOM 680 C C . HIS A 1 87 ? -1.389 -7.148 5.823 1.00 92.88 87 HIS A C 1
ATOM 682 O O . HIS A 1 87 ? -2.222 -7.992 5.490 1.00 92.88 87 HIS A O 1
ATOM 688 N N . ARG A 1 88 ? -1.467 -6.516 6.997 1.00 92.94 88 ARG A N 1
ATOM 689 C CA . ARG A 1 88 ? -2.503 -6.807 7.999 1.00 92.94 88 ARG A CA 1
ATOM 690 C C . ARG A 1 88 ? -3.902 -6.383 7.560 1.00 92.94 88 ARG A C 1
ATOM 692 O O . ARG A 1 88 ? -4.873 -7.085 7.832 1.00 92.94 88 ARG A O 1
ATOM 699 N N . TYR A 1 89 ? -4.015 -5.281 6.823 1.00 93.44 89 TYR A N 1
ATOM 700 C CA . TYR A 1 89 ? -5.269 -4.884 6.191 1.00 93.44 89 TYR A CA 1
ATOM 701 C C . TYR A 1 89 ? -5.757 -5.960 5.210 1.00 93.44 89 TYR A C 1
ATOM 703 O O . TYR A 1 89 ? -6.922 -6.356 5.272 1.00 93.44 89 TYR A O 1
ATOM 711 N N . LEU A 1 90 ? -4.870 -6.477 4.350 1.00 93.06 90 LEU A N 1
ATOM 712 C CA . LEU A 1 90 ? -5.209 -7.526 3.380 1.00 93.06 90 LEU A CA 1
ATOM 713 C C . LEU A 1 90 ? -5.589 -8.855 4.043 1.00 93.06 90 LEU A C 1
ATOM 715 O O . LEU A 1 90 ? -6.512 -9.528 3.579 1.00 93.06 90 LEU A O 1
ATOM 719 N N . SER A 1 91 ? -4.920 -9.225 5.137 1.00 90.81 91 SER A N 1
ATOM 720 C CA . SER A 1 91 ? -5.236 -10.449 5.882 1.00 90.81 91 SER A CA 1
ATOM 721 C C . SER A 1 91 ? -6.523 -10.336 6.712 1.00 90.81 91 SER A C 1
ATOM 723 O O . SER A 1 91 ? -7.123 -11.360 7.060 1.00 90.81 91 SER A O 1
ATOM 725 N N . GLY A 1 92 ? -6.978 -9.108 6.983 1.00 90.00 92 GLY A N 1
ATOM 726 C CA . GLY A 1 92 ? -8.084 -8.807 7.890 1.00 90.00 92 GLY A CA 1
ATOM 727 C C . GLY A 1 92 ? -7.685 -8.827 9.369 1.00 90.00 92 GLY A C 1
ATOM 728 O O . GLY A 1 92 ? -8.566 -8.831 10.225 1.00 90.00 92 GLY A O 1
ATOM 729 N N . ASP A 1 93 ? -6.385 -8.844 9.672 1.00 92.12 93 ASP A N 1
ATOM 730 C CA . ASP A 1 93 ? -5.825 -8.908 11.027 1.00 92.12 93 ASP A CA 1
ATOM 731 C C . ASP A 1 93 ? -5.497 -7.509 11.574 1.00 92.12 93 ASP A C 1
ATOM 733 O O . ASP A 1 93 ? -4.350 -7.178 11.894 1.00 92.12 93 ASP A O 1
ATOM 737 N N . LEU A 1 94 ? -6.514 -6.649 11.629 1.00 90.31 94 LEU A N 1
ATOM 738 C CA . LEU A 1 94 ? -6.410 -5.283 12.145 1.00 90.31 94 LEU A CA 1
ATOM 739 C C . LEU A 1 94 ? -6.909 -5.189 13.585 1.00 90.31 94 LEU A C 1
ATOM 741 O O . LEU A 1 94 ? -7.866 -5.863 13.966 1.00 90.31 94 LEU A O 1
ATOM 745 N N . THR A 1 95 ? -6.288 -4.315 14.376 1.00 91.62 95 THR A N 1
ATOM 746 C CA . THR A 1 95 ? -6.834 -3.920 15.679 1.00 91.62 95 THR A CA 1
ATOM 747 C C . THR A 1 95 ? -7.965 -2.907 15.501 1.00 91.62 95 THR A C 1
ATOM 749 O O . THR A 1 95 ? -8.032 -2.209 14.489 1.00 91.62 95 THR A O 1
ATOM 752 N N . ASP A 1 96 ? -8.830 -2.769 16.508 1.00 89.75 96 ASP A N 1
ATOM 753 C CA . ASP A 1 96 ? -9.909 -1.770 16.485 1.00 89.75 96 ASP A CA 1
ATOM 754 C C . ASP A 1 96 ? -9.373 -0.338 16.286 1.00 89.75 96 ASP A C 1
ATOM 756 O O . ASP A 1 96 ? -9.954 0.443 15.536 1.00 89.75 96 ASP A O 1
ATOM 760 N N . GLU A 1 97 ? -8.223 -0.015 16.889 1.00 90.06 97 GLU A N 1
ATOM 761 C CA . GLU A 1 97 ? -7.545 1.280 16.726 1.00 90.06 97 GLU A CA 1
ATOM 762 C C . GLU A 1 97 ? -7.084 1.507 15.278 1.00 90.06 97 GLU A C 1
ATOM 764 O O . GLU A 1 97 ? -7.213 2.603 14.735 1.00 90.06 97 GLU A O 1
ATOM 769 N N . GLU A 1 98 ? -6.576 0.469 14.612 1.00 91.38 98 GLU A N 1
ATOM 770 C CA . GLU A 1 98 ? -6.167 0.556 13.210 1.00 91.38 98 GLU A CA 1
ATOM 771 C C . GLU A 1 98 ? -7.365 0.679 12.273 1.00 91.38 98 GLU A C 1
ATOM 773 O O . GLU A 1 98 ? -7.307 1.437 11.305 1.00 91.38 98 GLU A O 1
ATOM 778 N N . VAL A 1 99 ? -8.466 -0.016 12.570 1.00 89.56 99 VAL A N 1
ATOM 779 C CA . VAL A 1 99 ? -9.725 0.134 11.830 1.00 89.56 99 VAL A CA 1
ATOM 780 C C . VAL A 1 99 ? -10.251 1.560 11.964 1.00 89.56 99 VAL A C 1
ATOM 782 O O . VAL A 1 99 ? -10.601 2.175 10.955 1.00 89.56 99 VAL A O 1
ATOM 785 N N . GLU A 1 100 ? -10.271 2.114 13.177 1.00 88.62 100 GLU A N 1
ATOM 786 C CA . GLU A 1 100 ? -10.690 3.496 13.424 1.00 88.62 100 GLU A CA 1
ATOM 787 C C . GLU A 1 100 ? -9.777 4.491 12.698 1.00 88.62 100 GLU A C 1
ATOM 789 O O . GLU A 1 100 ? -10.253 5.401 12.013 1.00 88.62 100 GLU A O 1
ATOM 794 N N . ARG A 1 101 ? -8.460 4.277 12.751 1.00 87.62 101 ARG A N 1
ATOM 795 C CA . ARG A 1 101 ? -7.482 5.107 12.046 1.00 87.62 101 ARG A CA 1
ATOM 796 C C . ARG A 1 101 ? -7.672 5.073 10.533 1.00 87.62 101 ARG A C 1
ATOM 798 O O . ARG A 1 101 ? -7.663 6.125 9.908 1.00 87.62 101 ARG A O 1
ATOM 805 N N . LEU A 1 102 ? -7.863 3.893 9.948 1.00 88.38 102 LEU A N 1
ATOM 806 C CA . LEU A 1 102 ? -8.078 3.742 8.508 1.00 88.38 102 LEU A CA 1
ATOM 807 C C . LEU A 1 102 ? -9.453 4.260 8.067 1.00 88.38 102 LEU A C 1
ATOM 809 O O . LEU A 1 102 ? -9.616 4.650 6.914 1.00 88.38 102 LEU A O 1
ATOM 813 N N . SER A 1 103 ? -10.440 4.277 8.962 1.00 85.69 103 SER A N 1
ATOM 814 C CA . SER A 1 103 ? -11.786 4.794 8.679 1.00 85.69 103 SER A CA 1
ATOM 815 C C . SER A 1 103 ? -11.888 6.310 8.872 1.00 85.69 103 SER A C 1
ATOM 817 O O . SER A 1 103 ? -12.705 6.968 8.225 1.00 85.69 103 SER A O 1
ATOM 819 N N . SER A 1 104 ? -11.061 6.888 9.746 1.00 78.81 104 SER A N 1
ATOM 820 C CA . SER A 1 104 ? -11.004 8.331 9.963 1.00 78.81 104 SER A CA 1
ATOM 821 C C . SER A 1 104 ? -10.283 9.011 8.797 1.00 78.81 104 SER A C 1
ATOM 823 O O . SER A 1 104 ? -9.140 8.718 8.454 1.00 78.81 104 SER A O 1
ATOM 825 N N . ILE A 1 105 ? -10.984 9.924 8.127 1.00 60.62 105 ILE A N 1
ATOM 826 C CA . ILE A 1 105 ? -10.476 10.625 6.947 1.00 60.62 105 ILE A CA 1
ATOM 827 C C . ILE A 1 105 ? -9.276 11.498 7.355 1.00 60.62 105 ILE A C 1
ATOM 829 O O . ILE A 1 105 ? -9.434 12.641 7.773 1.00 60.62 105 ILE A O 1
ATOM 833 N N . GLY A 1 106 ? -8.065 10.968 7.173 1.00 55.12 106 GLY A N 1
ATOM 834 C CA . GLY A 1 106 ? -6.836 11.740 7.022 1.00 55.12 106 GLY A CA 1
ATOM 835 C C . GLY A 1 106 ? -6.271 12.399 8.276 1.00 55.12 106 GLY A C 1
ATOM 836 O O . GLY A 1 106 ? -5.898 13.570 8.196 1.00 55.12 106 GLY A O 1
ATOM 837 N N . GLN A 1 107 ? -6.112 11.667 9.379 1.00 43.69 107 GLN A N 1
ATOM 838 C CA . GLN A 1 107 ? -5.177 12.099 10.416 1.00 43.69 107 GLN A CA 1
ATOM 839 C C . GLN A 1 107 ? -3.867 11.307 10.273 1.00 43.69 107 GLN A C 1
ATOM 841 O O . GLN A 1 107 ? -3.845 10.114 10.586 1.00 43.69 107 GLN A O 1
ATOM 846 N N . PRO A 1 108 ? -2.782 11.913 9.743 1.00 48.19 108 PRO A N 1
ATOM 847 C CA . PRO A 1 108 ? -1.477 11.269 9.793 1.00 48.19 108 PRO A CA 1
ATOM 848 C C . PRO A 1 108 ? -1.129 10.972 11.260 1.00 48.19 108 PRO A C 1
ATOM 850 O O . PRO A 1 108 ? -1.564 11.713 12.152 1.00 48.19 108 PRO A O 1
ATOM 853 N N . PRO A 1 109 ? -0.367 9.902 11.540 1.00 48.50 109 PRO A N 1
ATOM 854 C CA . PRO A 1 109 ? 0.172 9.717 12.876 1.00 48.50 109 PRO A CA 1
ATOM 855 C C . PRO A 1 109 ? 1.022 10.950 13.184 1.00 48.50 109 PRO A C 1
ATOM 857 O O . PRO A 1 109 ? 1.864 11.341 12.380 1.00 48.50 109 PRO A O 1
ATOM 860 N N . ASN A 1 110 ? 0.774 11.599 14.318 1.00 50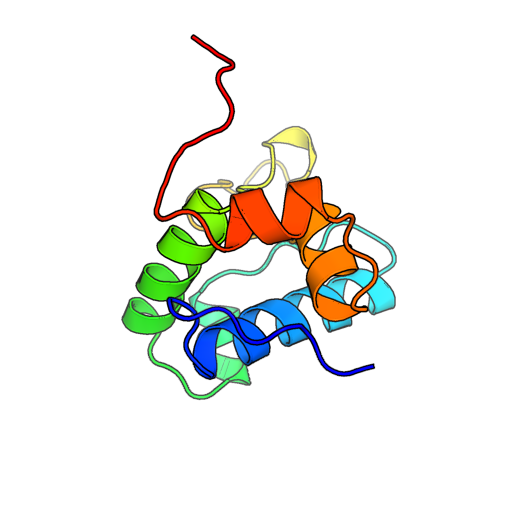.41 110 ASN A N 1
ATOM 861 C CA . ASN A 1 110 ? 1.688 12.615 14.821 1.00 50.41 110 ASN A CA 1
ATOM 862 C C . ASN A 1 110 ? 3.086 11.982 14.941 1.00 50.41 110 ASN A C 1
ATOM 864 O O . ASN A 1 110 ? 3.274 11.114 15.793 1.00 50.41 110 ASN A O 1
ATOM 868 N N . GLY A 1 111 ? 4.040 12.405 14.110 1.00 47.47 111 GLY A N 1
ATOM 869 C CA . GLY A 1 111 ? 5.440 12.008 14.239 1.00 47.47 111 GLY A CA 1
ATOM 870 C C . GLY A 1 111 ? 6.299 12.378 13.030 1.00 47.47 111 GLY A C 1
ATOM 871 O O . GLY A 1 111 ? 6.156 11.741 11.995 1.00 47.47 111 GLY A O 1
ATOM 872 N N . GLU A 1 112 ? 7.207 13.341 13.253 1.00 41.50 112 GLU A N 1
ATOM 873 C CA . GLU A 1 112 ? 8.380 13.750 12.443 1.00 41.50 112 GLU A CA 1
ATOM 874 C C . GLU A 1 112 ? 8.055 14.710 11.269 1.00 41.50 112 GLU A C 1
ATOM 876 O O . GLU A 1 112 ? 7.398 14.324 10.308 1.00 41.50 112 GLU A O 1
ATOM 881 N N . GLU A 1 113 ? 8.392 16.013 11.274 1.00 36.00 113 GLU A N 1
ATOM 882 C CA . GLU A 1 113 ? 9.359 16.853 12.027 1.00 36.00 113 GLU A CA 1
ATOM 883 C C . GLU A 1 113 ? 8.743 18.164 12.565 1.00 36.00 113 GLU A C 1
ATOM 885 O O . GLU A 1 113 ? 7.868 18.754 11.884 1.00 36.00 113 GLU A O 1
#

Secondary structure (DSSP, 8-state):
-PPPP-TT--HHHHHHHHHHHHHHHHHTS---B-HHHHHHHH---HHHHHHHHHHHHHTTSEEPPPGGGS-TT---TT-BEE-HHHHHHHHT---HHHHHHHHSTT---S---

Sequence (113 aa):
MAPLPLDWMMHADIYILNHIAEHDEIEQGDIILSPQTIGAATGYRRSYVAERARELKKHGLLREPDDDELPTDVSPRGLMAITNLGHRYLSGDLTDEEVERLSSIGQPPNGEE